Protein AF-A0A937F713-F1 (afdb_monomer_lite)

Radius of gyration: 15.19 Å; chains: 1; bounding box: 35×28×41 Å

Structure (mmCIF, N/CA/C/O backbone):
data_AF-A0A937F713-F1
#
_entry.id   AF-A0A937F713-F1
#
loop_
_atom_site.group_PDB
_atom_site.id
_atom_site.type_symbol
_atom_site.label_atom_id
_atom_site.label_alt_id
_atom_site.label_comp_id
_atom_site.label_asym_id
_atom_site.label_entity_id
_atom_site.label_seq_id
_atom_site.pdbx_PDB_ins_code
_atom_site.Cartn_x
_atom_site.Cartn_y
_atom_site.Cartn_z
_atom_site.occupancy
_atom_site.B_iso_or_equiv
_atom_site.auth_seq_id
_atom_site.auth_comp_id
_atom_site.auth_asym_id
_atom_site.auth_atom_id
_atom_site.pdbx_PDB_model_num
ATOM 1 N N . MET A 1 1 ? 19.006 11.067 -7.164 1.00 61.41 1 MET A N 1
ATOM 2 C CA . MET A 1 1 ? 18.104 9.920 -7.391 1.00 61.41 1 MET A CA 1
ATOM 3 C C . MET A 1 1 ? 18.695 9.109 -8.524 1.00 61.41 1 MET A C 1
ATOM 5 O O . MET A 1 1 ? 19.265 9.732 -9.411 1.00 61.41 1 MET A O 1
ATOM 9 N N . LYS A 1 2 ? 18.679 7.774 -8.463 1.00 68.31 2 LYS A N 1
ATOM 10 C CA . LYS A 1 2 ? 19.089 6.984 -9.629 1.00 68.31 2 LYS A CA 1
ATOM 11 C C . LYS A 1 2 ? 17.936 6.987 -10.626 1.00 68.31 2 LYS A C 1
ATOM 13 O O . LYS A 1 2 ? 16.801 6.753 -10.224 1.00 68.31 2 LYS A O 1
ATOM 18 N N . GLU A 1 3 ? 18.237 7.279 -11.881 1.00 72.31 3 GLU A N 1
ATOM 19 C CA . GLU A 1 3 ? 17.273 7.202 -12.976 1.00 72.31 3 GLU A CA 1
ATOM 20 C C . GLU A 1 3 ? 17.395 5.823 -13.624 1.00 72.31 3 GLU A C 1
ATOM 22 O O . GLU A 1 3 ? 18.508 5.331 -13.840 1.00 72.31 3 GLU A O 1
ATOM 27 N N . LEU A 1 4 ? 16.254 5.174 -13.852 1.00 84.31 4 LEU A N 1
ATOM 28 C CA . LEU A 1 4 ? 16.188 3.906 -14.571 1.00 84.31 4 LEU A CA 1
ATOM 29 C C . LEU A 1 4 ? 16.602 4.112 -16.028 1.00 84.31 4 LEU A C 1
ATOM 31 O O . LEU A 1 4 ? 16.394 5.184 -16.598 1.00 84.31 4 LEU A O 1
ATOM 35 N N . ASP A 1 5 ? 17.157 3.064 -16.638 1.00 90.50 5 ASP A N 1
ATOM 36 C CA . ASP A 1 5 ? 17.276 3.037 -18.093 1.00 90.50 5 ASP A CA 1
ATOM 37 C C . ASP A 1 5 ? 15.891 3.254 -18.706 1.00 90.50 5 ASP A C 1
ATOM 39 O O . ASP A 1 5 ? 14.912 2.653 -18.257 1.00 90.50 5 ASP A O 1
ATOM 43 N N . LYS A 1 6 ? 15.814 4.118 -19.721 1.00 90.19 6 LYS A N 1
ATOM 44 C CA . LYS A 1 6 ? 14.537 4.528 -20.301 1.00 90.19 6 LYS A CA 1
ATOM 45 C C . LYS A 1 6 ? 13.714 3.330 -20.784 1.00 90.19 6 LYS A C 1
ATOM 47 O O . LYS A 1 6 ? 12.512 3.313 -20.569 1.00 90.19 6 LYS A O 1
ATOM 52 N N . ASN A 1 7 ? 14.346 2.316 -21.377 1.00 92.62 7 ASN A N 1
ATOM 53 C CA . ASN A 1 7 ? 13.613 1.154 -21.875 1.00 92.62 7 ASN A CA 1
ATOM 54 C C . ASN A 1 7 ? 13.029 0.324 -20.727 1.00 92.62 7 ASN A C 1
ATOM 56 O O . ASN A 1 7 ? 11.929 -0.201 -20.858 1.00 92.62 7 ASN A O 1
ATOM 60 N N . ILE A 1 8 ? 13.748 0.215 -19.604 1.00 93.69 8 ILE A N 1
ATOM 61 C CA . ILE A 1 8 ? 13.243 -0.476 -18.410 1.00 93.69 8 ILE A CA 1
ATOM 62 C C . ILE A 1 8 ? 12.101 0.328 -17.794 1.00 93.69 8 ILE A C 1
ATOM 64 O O . ILE A 1 8 ? 11.073 -0.247 -17.460 1.00 93.69 8 ILE A O 1
ATOM 68 N N . HIS A 1 9 ? 12.267 1.647 -17.671 1.00 93.81 9 HIS A N 1
ATOM 69 C CA . HIS A 1 9 ? 11.223 2.529 -17.163 1.00 93.81 9 HIS A CA 1
ATOM 70 C C . HIS A 1 9 ? 9.937 2.401 -17.988 1.00 93.81 9 HIS A C 1
ATOM 72 O O . HIS A 1 9 ? 8.893 2.093 -17.427 1.00 93.81 9 HIS A O 1
ATOM 78 N N . ASP A 1 10 ? 10.026 2.575 -19.310 1.00 95.44 10 ASP A N 1
ATOM 79 C CA . ASP A 1 10 ? 8.871 2.521 -20.209 1.00 95.44 10 ASP A CA 1
ATOM 80 C C . ASP A 1 10 ? 8.181 1.143 -20.155 1.00 95.44 10 ASP A C 1
ATOM 82 O O . ASP A 1 10 ? 6.956 1.068 -20.119 1.00 95.44 10 ASP A O 1
ATOM 86 N N . HIS A 1 11 ? 8.951 0.050 -20.080 1.00 96.31 11 HIS A N 1
ATOM 87 C CA . HIS A 1 11 ? 8.398 -1.307 -19.973 1.00 96.31 11 HIS A CA 1
ATOM 88 C C . HIS A 1 11 ? 7.685 -1.557 -18.637 1.00 96.31 11 HIS A C 1
ATOM 90 O O . HIS A 1 11 ? 6.588 -2.106 -18.617 1.00 96.31 11 HIS A O 1
ATOM 96 N N . VAL A 1 12 ? 8.274 -1.116 -17.520 1.00 97.31 12 VAL A N 1
ATOM 97 C CA . VAL A 1 12 ? 7.643 -1.196 -16.191 1.00 97.31 12 VAL A CA 1
ATOM 98 C C . VAL A 1 12 ? 6.359 -0.370 -16.150 1.00 97.31 12 VAL A C 1
ATOM 100 O O . VAL A 1 12 ? 5.365 -0.838 -15.607 1.00 97.31 12 VAL A O 1
ATOM 103 N N . THR A 1 13 ? 6.353 0.824 -16.751 1.00 97.12 13 THR A N 1
ATOM 104 C CA . THR A 1 13 ? 5.151 1.663 -16.843 1.00 97.12 13 THR A CA 1
ATOM 105 C C . THR A 1 13 ? 4.028 0.955 -17.595 1.00 97.12 13 THR A C 1
ATOM 107 O O . THR A 1 13 ? 2.929 0.880 -17.059 1.00 97.12 13 THR A O 1
ATOM 110 N N . ILE A 1 14 ? 4.305 0.372 -18.767 1.00 98.19 14 ILE A N 1
ATOM 111 C CA . ILE A 1 14 ? 3.295 -0.359 -19.551 1.00 98.19 14 ILE A CA 1
ATOM 112 C C . ILE A 1 14 ? 2.707 -1.522 -18.744 1.00 98.19 14 ILE A C 1
ATOM 114 O O . ILE A 1 14 ? 1.495 -1.705 -18.720 1.00 98.19 14 ILE A O 1
ATOM 118 N N . LEU A 1 15 ? 3.546 -2.295 -18.050 1.00 98.62 15 LEU A N 1
ATOM 119 C CA . LEU A 1 15 ? 3.067 -3.407 -17.225 1.00 98.62 15 LEU A CA 1
ATOM 120 C C . LEU A 1 15 ? 2.200 -2.935 -16.051 1.00 98.62 15 LEU A C 1
ATOM 122 O O . LEU A 1 15 ? 1.223 -3.602 -15.718 1.00 98.62 15 LEU A O 1
ATOM 126 N N . CYS A 1 16 ? 2.528 -1.799 -15.431 1.00 98.38 16 CYS A N 1
ATOM 127 C CA . CYS A 1 16 ? 1.668 -1.206 -14.410 1.00 98.38 16 CYS A CA 1
ATOM 128 C C . CYS A 1 16 ? 0.334 -0.736 -14.993 1.00 98.38 16 CYS A C 1
ATOM 130 O O . CYS A 1 16 ? -0.694 -1.059 -14.418 1.00 98.38 16 CYS A O 1
ATOM 132 N N . GLU A 1 17 ? 0.333 -0.058 -16.143 1.00 98.44 17 GLU A N 1
ATOM 133 C CA . GLU A 1 17 ? -0.900 0.385 -16.813 1.00 98.44 17 GLU A CA 1
ATOM 134 C C . GLU A 1 17 ? -1.805 -0.809 -17.170 1.00 98.44 17 GLU A C 1
ATOM 136 O O . GLU A 1 17 ? -2.998 -0.789 -16.881 1.00 98.44 17 GLU A O 1
ATOM 141 N N . GLU A 1 18 ? -1.239 -1.899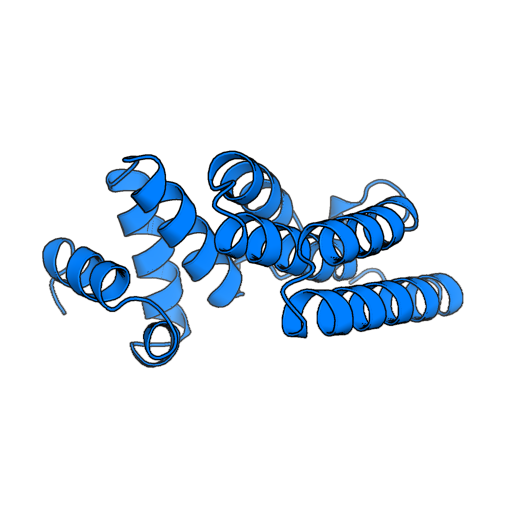 -17.702 1.00 98.69 18 GLU A N 1
ATOM 142 C CA . GLU A 1 18 ? -1.978 -3.148 -17.944 1.00 98.69 18 GLU A CA 1
ATOM 143 C C . GLU A 1 18 ? -2.528 -3.763 -16.645 1.00 98.69 18 GLU A C 1
ATOM 145 O O . GLU A 1 18 ? -3.615 -4.343 -16.635 1.00 98.69 18 GLU A O 1
ATOM 150 N N . GLY A 1 19 ? -1.772 -3.671 -15.547 1.00 98.69 19 GLY A N 1
ATOM 151 C CA . GLY A 1 19 ? -2.220 -4.116 -14.232 1.00 98.69 19 GLY A CA 1
ATOM 152 C C . GLY A 1 19 ? -3.379 -3.276 -13.694 1.00 98.69 19 GLY A C 1
ATOM 153 O O . GLY A 1 19 ? -4.355 -3.842 -13.204 1.00 98.69 19 GLY A O 1
ATOM 154 N N . ASP A 1 20 ? -3.304 -1.954 -13.849 1.00 98.50 20 ASP A N 1
ATOM 155 C CA . ASP A 1 20 ? -4.333 -1.006 -13.421 1.00 98.50 20 ASP A CA 1
ATOM 156 C C . ASP A 1 20 ? -5.641 -1.245 -14.194 1.00 98.50 20 ASP A C 1
ATOM 158 O O . ASP A 1 20 ? -6.699 -1.380 -13.581 1.00 98.50 20 ASP A O 1
ATOM 162 N N . GLU A 1 21 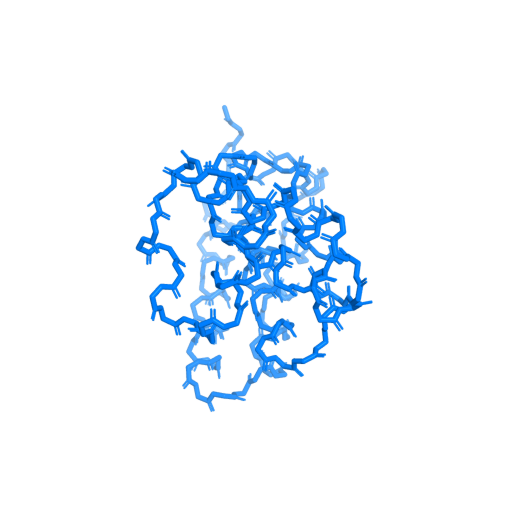? -5.573 -1.434 -15.518 1.00 98.62 21 GLU A N 1
ATOM 163 C CA . GLU A 1 21 ? -6.739 -1.778 -16.348 1.00 98.62 21 GLU A CA 1
ATOM 164 C C . GLU A 1 21 ? -7.422 -3.085 -15.906 1.00 98.62 21 GLU A C 1
ATOM 166 O O . GLU A 1 21 ? -8.649 -3.206 -15.970 1.00 98.62 21 GLU A O 1
ATOM 171 N N . LEU A 1 22 ? -6.644 -4.083 -15.468 1.00 98.69 22 LEU A N 1
ATOM 172 C CA . LEU A 1 22 ? -7.171 -5.345 -14.937 1.00 98.69 22 LEU A CA 1
ATOM 173 C C . LEU A 1 22 ? -7.792 -5.156 -13.549 1.00 98.69 22 LEU A C 1
ATOM 175 O O . LEU A 1 22 ? -8.848 -5.728 -13.273 1.00 98.69 22 LEU A O 1
ATOM 179 N N . ALA A 1 23 ? -7.177 -4.340 -12.691 1.00 97.94 23 ALA A N 1
ATOM 180 C CA . ALA A 1 23 ? -7.698 -4.026 -11.365 1.00 97.94 23 ALA A CA 1
ATOM 181 C C . ALA A 1 23 ? -9.032 -3.266 -11.443 1.00 97.94 23 ALA A C 1
ATOM 183 O O . ALA A 1 23 ? -9.968 -3.611 -10.722 1.00 97.94 23 ALA A O 1
ATOM 184 N N . GLU A 1 24 ? -9.162 -2.309 -12.368 1.00 97.12 24 GLU A N 1
ATOM 185 C CA . GLU A 1 24 ? -10.418 -1.596 -12.654 1.00 97.12 24 GLU A CA 1
ATOM 186 C C . GLU A 1 24 ? -11.549 -2.536 -13.110 1.00 97.12 24 GLU A C 1
ATOM 188 O O . GLU A 1 24 ? -12.728 -2.257 -12.893 1.00 97.12 24 GLU A O 1
ATOM 193 N N . GLN A 1 25 ? -11.200 -3.672 -13.719 1.00 97.75 25 GLN A N 1
ATOM 194 C CA . GLN A 1 25 ? -12.132 -4.730 -14.124 1.00 97.75 25 GLN A CA 1
ATOM 195 C C . GLN A 1 25 ? -12.369 -5.781 -13.025 1.00 97.75 25 GLN A C 1
ATOM 197 O O . GLN A 1 25 ? -12.978 -6.818 -13.291 1.00 97.75 25 GLN A O 1
ATOM 202 N N . GLU A 1 26 ? -11.880 -5.532 -11.806 1.00 96.62 26 GLU A N 1
ATOM 203 C CA . GLU A 1 26 ? -11.887 -6.450 -10.660 1.00 96.62 26 GLU A CA 1
ATOM 204 C C . GLU A 1 26 ? -11.099 -7.764 -10.890 1.00 96.62 26 GLU A C 1
ATOM 206 O O . GLU A 1 26 ? -11.143 -8.673 -10.055 1.00 96.62 26 GLU A O 1
ATOM 211 N N . ASP A 1 27 ? -10.305 -7.878 -11.967 1.00 98.44 27 ASP A N 1
ATOM 212 C CA . ASP A 1 27 ? -9.368 -8.993 -12.174 1.00 98.44 27 ASP A CA 1
ATOM 213 C C . ASP A 1 27 ? -8.062 -8.755 -11.407 1.00 98.44 27 ASP A C 1
ATOM 215 O O . ASP A 1 27 ? -6.975 -8.571 -11.960 1.00 98.44 27 ASP A O 1
ATOM 219 N N . LEU A 1 28 ? -8.166 -8.804 -10.080 1.00 98.06 28 LEU A N 1
ATOM 220 C CA . LEU A 1 28 ? -7.036 -8.576 -9.178 1.00 98.06 28 LEU A CA 1
ATOM 221 C C . LEU A 1 28 ? -5.925 -9.618 -9.345 1.00 98.06 28 LEU A C 1
ATOM 223 O O . LEU A 1 28 ? -4.752 -9.335 -9.102 1.00 98.06 28 LEU A O 1
ATOM 227 N N . LYS A 1 29 ? -6.268 -10.836 -9.780 1.00 98.19 29 LYS A N 1
ATOM 228 C CA . LYS A 1 29 ? -5.275 -11.882 -10.038 1.00 98.19 29 LYS A CA 1
ATOM 229 C C . LYS A 1 29 ? -4.458 -11.555 -11.287 1.00 98.19 29 LYS A C 1
ATOM 231 O O . LYS A 1 29 ? -3.240 -11.738 -11.267 1.00 98.19 29 LYS A O 1
ATOM 236 N N . GLY A 1 30 ? -5.119 -11.101 -12.351 1.00 98.56 30 GLY A N 1
ATOM 237 C CA . GLY A 1 30 ? -4.467 -10.587 -13.549 1.00 98.56 30 GLY A CA 1
ATOM 238 C C . GLY A 1 30 ? -3.591 -9.376 -13.234 1.00 98.56 30 GLY A C 1
ATOM 239 O O . GLY A 1 30 ? -2.415 -9.371 -13.598 1.00 98.56 30 GLY A O 1
ATOM 240 N N . ALA A 1 31 ? -4.125 -8.413 -12.480 1.00 98.75 31 ALA A N 1
ATOM 241 C CA . ALA A 1 31 ? -3.405 -7.211 -12.064 1.00 98.75 31 ALA A CA 1
ATOM 242 C C . ALA A 1 31 ? -2.114 -7.545 -11.301 1.00 98.75 31 ALA A C 1
ATOM 244 O O . ALA A 1 31 ? -1.022 -7.138 -11.695 1.00 98.75 31 ALA A O 1
ATOM 245 N N . LEU A 1 32 ? -2.208 -8.391 -10.266 1.00 98.75 32 LEU A N 1
ATOM 246 C CA . LEU A 1 32 ? -1.043 -8.841 -9.499 1.00 98.75 32 LEU A CA 1
ATOM 247 C C . LEU A 1 32 ? 0.004 -9.533 -10.376 1.00 98.75 32 LEU A C 1
ATOM 249 O O . LEU A 1 32 ? 1.196 -9.324 -10.164 1.00 98.75 32 LEU A O 1
ATOM 253 N N . ALA A 1 33 ? -0.411 -10.337 -11.360 1.00 98.75 33 ALA A N 1
ATOM 254 C CA . ALA A 1 33 ? 0.533 -10.972 -12.277 1.00 98.75 33 ALA A CA 1
ATOM 255 C C . ALA A 1 33 ? 1.334 -9.930 -13.076 1.00 98.75 33 ALA A C 1
ATOM 257 O O . ALA A 1 33 ? 2.548 -10.076 -13.208 1.00 98.75 33 ALA A O 1
ATOM 258 N N . LYS A 1 34 ? 0.678 -8.861 -13.544 1.00 98.81 34 LYS A N 1
ATOM 259 C CA . LYS A 1 34 ? 1.322 -7.766 -14.280 1.00 98.81 34 LYS A CA 1
ATOM 260 C C . LYS A 1 34 ? 2.250 -6.928 -13.418 1.00 98.81 34 LYS A C 1
ATOM 262 O O . LYS A 1 34 ? 3.384 -6.669 -13.816 1.00 98.81 34 LYS A O 1
ATOM 267 N N . TYR A 1 35 ? 1.833 -6.580 -12.207 1.00 98.81 35 TYR A N 1
ATOM 268 C CA . TYR A 1 35 ? 2.696 -5.819 -11.312 1.00 98.81 35 TYR A CA 1
ATOM 269 C C . TYR A 1 35 ? 3.929 -6.611 -10.862 1.00 98.81 35 TYR A C 1
ATOM 271 O O . TYR A 1 35 ? 5.015 -6.044 -10.764 1.00 98.81 35 TYR A O 1
ATOM 279 N N . TRP A 1 36 ? 3.802 -7.919 -10.615 1.00 98.69 36 TRP A N 1
ATOM 280 C CA . TRP A 1 36 ? 4.965 -8.753 -10.299 1.00 98.69 36 TRP A CA 1
ATOM 281 C C . TRP A 1 36 ? 5.905 -8.919 -11.496 1.00 98.69 36 TRP A C 1
ATOM 283 O O . TRP A 1 36 ? 7.117 -8.860 -11.311 1.00 98.69 36 TRP A O 1
ATOM 293 N N . GLU A 1 37 ? 5.376 -9.024 -12.719 1.00 98.62 37 GLU A N 1
ATOM 294 C CA . GLU A 1 37 ? 6.198 -8.963 -13.936 1.00 98.62 37 GLU A CA 1
ATOM 295 C C . GLU A 1 37 ? 6.980 -7.638 -13.994 1.00 98.62 37 GLU A C 1
ATOM 297 O O . GLU A 1 37 ? 8.191 -7.636 -14.218 1.00 98.62 37 GLU A O 1
ATOM 302 N N . ALA A 1 38 ? 6.323 -6.510 -13.699 1.00 98.44 38 ALA A N 1
ATOM 303 C CA . ALA A 1 38 ? 6.966 -5.197 -13.644 1.00 98.44 38 ALA A CA 1
ATOM 304 C C . ALA A 1 38 ? 8.076 -5.145 -12.579 1.00 98.44 38 ALA A C 1
ATOM 306 O O . ALA A 1 38 ? 9.167 -4.630 -12.828 1.00 98.44 38 ALA A O 1
ATOM 307 N N . PHE A 1 39 ? 7.819 -5.715 -11.401 1.00 98.31 39 PHE A N 1
ATOM 308 C CA . PHE A 1 39 ? 8.778 -5.791 -10.305 1.00 98.31 39 PHE A CA 1
ATOM 309 C C . PHE A 1 39 ? 10.028 -6.604 -10.680 1.00 98.31 39 PHE A C 1
ATOM 311 O O . PHE A 1 39 ? 11.151 -6.158 -10.433 1.00 98.31 39 PHE A O 1
ATOM 318 N N . ASP A 1 40 ? 9.847 -7.754 -11.332 1.00 97.88 40 ASP A N 1
ATOM 319 C CA . ASP A 1 40 ? 10.932 -8.649 -11.760 1.00 97.88 40 ASP A CA 1
ATOM 320 C C . ASP A 1 40 ? 11.833 -8.025 -12.842 1.00 97.88 40 ASP A C 1
ATOM 322 O O . ASP A 1 40 ? 12.994 -8.414 -13.001 1.00 97.88 40 ASP A O 1
ATOM 326 N N . HIS A 1 41 ? 11.335 -7.023 -13.571 1.00 96.50 41 HIS A N 1
ATOM 327 C CA . HIS A 1 41 ? 12.123 -6.251 -14.532 1.00 96.50 41 HIS A CA 1
ATOM 328 C C . HIS A 1 41 ? 13.007 -5.167 -13.891 1.00 96.50 41 HIS A C 1
ATOM 330 O O . HIS A 1 41 ? 13.901 -4.634 -14.561 1.00 96.50 41 HIS A O 1
ATOM 336 N N . LEU A 1 42 ? 12.797 -4.829 -12.615 1.00 96.56 42 LEU A N 1
ATOM 337 C CA . LEU A 1 42 ? 13.567 -3.786 -11.940 1.00 96.56 42 LEU A CA 1
ATOM 338 C C . LEU A 1 42 ? 14.987 -4.267 -11.587 1.00 96.56 42 LEU A C 1
ATOM 340 O O . LEU A 1 42 ? 15.160 -5.377 -11.086 1.00 96.56 42 LEU A O 1
ATOM 344 N N . PRO A 1 43 ? 16.033 -3.438 -11.784 1.00 95.75 43 PRO A N 1
ATOM 345 C CA . PRO A 1 43 ? 17.400 -3.849 -11.482 1.00 95.75 43 PRO A CA 1
ATOM 346 C C . PRO A 1 43 ? 17.650 -4.042 -9.982 1.00 95.75 43 PRO A C 1
ATOM 348 O O . PRO A 1 43 ? 17.162 -3.285 -9.145 1.00 95.75 43 PRO A O 1
ATOM 351 N N . GLU A 1 44 ? 18.542 -4.964 -9.636 1.00 95.31 44 GLU A N 1
ATOM 352 C CA . GLU A 1 44 ? 18.976 -5.148 -8.250 1.00 95.31 44 GLU A CA 1
ATOM 353 C C . GLU A 1 44 ? 20.020 -4.093 -7.805 1.00 95.31 44 GLU A C 1
ATOM 355 O O . GLU A 1 44 ? 20.886 -3.696 -8.596 1.00 95.31 44 GLU A O 1
ATOM 360 N N . PRO A 1 45 ? 20.019 -3.656 -6.528 1.00 95.06 45 PRO A N 1
ATOM 361 C CA . PRO A 1 45 ? 18.992 -3.924 -5.528 1.00 95.06 45 PRO A CA 1
ATOM 362 C C . PRO A 1 45 ? 17.738 -3.077 -5.773 1.00 95.06 45 PRO A C 1
ATOM 364 O O . PRO A 1 45 ? 17.832 -1.848 -5.873 1.00 95.06 45 PRO A O 1
ATOM 367 N N . GLN A 1 46 ? 16.573 -3.728 -5.827 1.00 95.62 46 GLN A N 1
ATOM 368 C CA . GLN A 1 46 ? 15.301 -3.091 -6.199 1.00 95.62 46 GLN A CA 1
ATOM 369 C C . GLN A 1 46 ? 14.954 -1.886 -5.306 1.00 95.62 46 GLN A C 1
ATOM 371 O O . GLN A 1 46 ? 14.444 -0.874 -5.783 1.00 95.62 46 GLN A O 1
ATOM 376 N N . THR A 1 47 ? 15.332 -1.914 -4.027 1.00 95.62 47 THR A N 1
ATOM 377 C CA . THR A 1 47 ? 15.077 -0.830 -3.058 1.00 95.62 47 THR A CA 1
ATOM 378 C C . THR A 1 47 ? 15.766 0.503 -3.369 1.00 95.62 47 THR A C 1
ATOM 380 O O . THR A 1 47 ? 15.549 1.483 -2.662 1.00 95.62 47 THR A O 1
ATOM 383 N N . LEU A 1 48 ? 16.605 0.585 -4.408 1.00 95.25 48 LEU A N 1
ATOM 384 C CA . LEU A 1 48 ? 17.231 1.842 -4.832 1.00 95.25 48 LEU A CA 1
ATOM 385 C C . LEU A 1 48 ? 16.419 2.631 -5.863 1.00 95.25 48 LEU A C 1
ATOM 387 O O . LEU A 1 48 ? 16.794 3.771 -6.161 1.00 95.25 48 LEU A O 1
ATOM 391 N N . TRP A 1 49 ? 15.350 2.055 -6.409 1.00 95.25 49 TRP A N 1
ATOM 392 C CA . TRP A 1 49 ? 14.591 2.649 -7.507 1.00 95.25 49 TRP A CA 1
ATOM 393 C C . TRP A 1 49 ? 13.231 3.138 -7.036 1.00 95.25 49 TRP A C 1
ATOM 395 O O . TRP A 1 49 ? 12.514 2.437 -6.330 1.00 95.25 49 TRP A O 1
ATOM 405 N N . GLU A 1 50 ? 12.861 4.348 -7.452 1.00 95.06 50 GLU A N 1
ATOM 406 C CA . GLU A 1 50 ? 11.539 4.901 -7.145 1.00 95.06 50 GLU A CA 1
ATOM 407 C C . GLU A 1 50 ? 10.413 4.088 -7.797 1.00 95.06 50 GLU A C 1
ATOM 409 O O . GLU A 1 50 ? 9.356 3.938 -7.196 1.00 95.06 50 GLU A O 1
ATOM 414 N N . ALA A 1 51 ? 10.661 3.483 -8.964 1.00 96.12 51 ALA A N 1
ATOM 415 C CA . ALA A 1 51 ? 9.687 2.609 -9.612 1.00 96.12 51 ALA A CA 1
ATOM 416 C C . ALA A 1 51 ? 9.273 1.421 -8.739 1.00 96.12 51 ALA A C 1
ATOM 418 O O . ALA A 1 51 ? 8.106 1.044 -8.738 1.00 96.12 51 ALA A O 1
ATOM 419 N N . THR A 1 52 ? 10.183 0.900 -7.914 1.00 97.50 52 THR A N 1
ATOM 420 C CA . THR A 1 52 ? 9.870 -0.145 -6.934 1.00 97.50 52 THR A CA 1
ATOM 421 C C . THR A 1 52 ? 8.808 0.317 -5.940 1.00 97.50 52 THR A C 1
ATOM 423 O O . THR A 1 52 ? 7.928 -0.460 -5.583 1.00 97.50 52 THR A O 1
ATOM 426 N N . THR A 1 53 ? 8.841 1.591 -5.531 1.00 97.81 53 THR A N 1
ATOM 427 C CA . THR A 1 53 ? 7.806 2.180 -4.674 1.00 97.81 53 THR A CA 1
ATOM 428 C C . THR A 1 53 ? 6.448 2.133 -5.364 1.00 97.81 53 THR A C 1
ATOM 430 O O . THR A 1 53 ? 5.485 1.686 -4.748 1.00 97.81 53 THR A O 1
ATOM 433 N N . TRP A 1 54 ? 6.355 2.568 -6.624 1.00 96.38 54 TRP A N 1
ATOM 434 C CA . TRP A 1 54 ? 5.089 2.587 -7.367 1.00 96.38 54 TRP A CA 1
ATOM 435 C C . TRP A 1 54 ? 4.534 1.173 -7.558 1.00 96.38 54 TRP A C 1
ATOM 437 O O . TRP A 1 54 ? 3.390 0.915 -7.197 1.00 96.38 54 TRP A O 1
ATOM 447 N N . VAL A 1 55 ? 5.375 0.242 -8.022 1.00 98.62 55 VAL A N 1
ATOM 448 C CA . VAL A 1 55 ? 4.984 -1.149 -8.289 1.00 98.62 55 VAL A CA 1
ATOM 449 C C . VAL A 1 55 ? 4.509 -1.848 -7.014 1.00 98.62 55 VAL A C 1
ATOM 451 O O . VAL A 1 55 ? 3.430 -2.432 -6.994 1.00 98.62 55 VAL A O 1
ATOM 454 N N . LEU A 1 56 ? 5.259 -1.748 -5.910 1.00 98.81 56 LEU A N 1
ATOM 455 C CA . LEU A 1 56 ? 4.846 -2.357 -4.640 1.00 98.81 56 LEU A CA 1
ATOM 456 C C . LEU A 1 56 ? 3.611 -1.687 -4.029 1.00 98.81 56 LEU A C 1
ATOM 458 O O . LEU A 1 56 ? 2.868 -2.344 -3.303 1.00 98.81 56 LEU A O 1
ATOM 462 N N . THR A 1 57 ? 3.381 -0.402 -4.315 1.00 98.75 57 THR A N 1
ATOM 463 C CA . THR A 1 57 ? 2.150 0.287 -3.908 1.00 98.75 57 THR A CA 1
ATOM 464 C C . THR A 1 57 ? 0.945 -0.297 -4.641 1.00 98.75 57 THR A C 1
ATOM 466 O O . THR A 1 57 ? -0.022 -0.657 -3.978 1.00 98.75 57 THR A O 1
ATOM 469 N N . ALA A 1 58 ? 1.034 -0.478 -5.963 1.00 98.75 58 ALA A N 1
ATOM 470 C CA . ALA A 1 58 ? -0.009 -1.118 -6.772 1.00 98.75 58 ALA A CA 1
ATOM 471 C C . ALA A 1 58 ? -0.262 -2.574 -6.335 1.00 98.75 58 ALA A C 1
ATOM 473 O O . ALA A 1 58 ? -1.401 -2.980 -6.117 1.00 98.75 58 ALA A O 1
ATOM 474 N N . ILE A 1 59 ? 0.803 -3.348 -6.090 1.00 98.88 59 ILE A N 1
ATOM 475 C CA . ILE A 1 59 ? 0.696 -4.708 -5.535 1.00 98.88 59 ILE A CA 1
ATOM 476 C C . ILE A 1 59 ? -0.010 -4.686 -4.177 1.00 98.88 59 ILE A C 1
ATOM 478 O O . ILE A 1 59 ? -0.885 -5.508 -3.911 1.00 98.88 59 ILE A O 1
ATOM 482 N N . GLY A 1 60 ? 0.385 -3.780 -3.283 1.00 98.81 60 GLY A N 1
ATOM 483 C CA . GLY A 1 60 ? -0.210 -3.643 -1.958 1.00 98.81 60 GLY A CA 1
ATOM 484 C C . GLY A 1 60 ? -1.693 -3.281 -2.002 1.00 98.81 60 GLY A C 1
ATOM 485 O O . GLY A 1 60 ? -2.480 -3.871 -1.265 1.00 98.81 60 GLY A O 1
ATOM 486 N N . ASP A 1 61 ? -2.066 -2.364 -2.891 1.00 98.75 61 ASP A N 1
ATOM 487 C CA . ASP A 1 61 ? -3.447 -1.952 -3.137 1.00 98.75 61 ASP A CA 1
ATOM 488 C C . ASP A 1 61 ? -4.297 -3.105 -3.692 1.00 98.75 61 ASP A C 1
ATOM 490 O O . ASP A 1 61 ? -5.333 -3.443 -3.124 1.00 98.75 61 ASP A O 1
ATOM 494 N N . ALA A 1 62 ? -3.805 -3.818 -4.709 1.00 98.75 62 ALA A N 1
ATOM 495 C CA . ALA A 1 62 ? -4.494 -4.986 -5.256 1.00 98.75 62 ALA A CA 1
ATOM 496 C C . ALA A 1 62 ? -4.661 -6.113 -4.220 1.00 98.75 62 ALA A C 1
ATOM 498 O O . ALA A 1 62 ? -5.710 -6.758 -4.163 1.00 98.75 62 ALA A O 1
ATOM 499 N N . ASN A 1 63 ? -3.660 -6.337 -3.358 1.00 98.81 63 ASN A N 1
ATOM 500 C CA . ASN A 1 63 ? -3.775 -7.286 -2.246 1.00 98.81 63 ASN A CA 1
ATOM 501 C C . ASN A 1 63 ? -4.847 -6.857 -1.235 1.00 98.81 63 ASN A C 1
ATOM 503 O O . ASN A 1 63 ? -5.621 -7.700 -0.782 1.00 98.81 63 ASN A O 1
ATOM 507 N N . PHE A 1 64 ? -4.911 -5.566 -0.894 1.00 98.75 64 PHE A N 1
ATOM 508 C CA . PHE A 1 64 ? -5.945 -5.021 -0.016 1.00 98.75 64 PHE A CA 1
ATOM 509 C C . PHE A 1 64 ? -7.344 -5.227 -0.609 1.00 98.75 64 PHE A C 1
ATOM 511 O O . PHE A 1 64 ? -8.196 -5.832 0.042 1.00 98.75 64 PHE A O 1
ATOM 518 N N . SER A 1 65 ? -7.548 -4.823 -1.864 1.00 98.06 65 SER A N 1
ATOM 519 C CA . SER A 1 65 ? -8.807 -5.000 -2.598 1.00 98.06 65 SER A CA 1
ATOM 520 C C . SER A 1 65 ? -9.210 -6.475 -2.726 1.00 98.06 65 SER A C 1
ATOM 522 O O . SER A 1 65 ? -10.392 -6.809 -2.692 1.00 98.06 65 SER A O 1
ATOM 524 N N . GLY A 1 66 ? -8.229 -7.380 -2.810 1.00 97.69 66 GLY A N 1
ATOM 525 C CA . GLY A 1 66 ? -8.440 -8.829 -2.876 1.00 97.69 66 GLY A CA 1
ATOM 526 C C . GLY A 1 66 ? -8.655 -9.505 -1.521 1.00 97.69 66 GLY A C 1
ATOM 527 O O . GLY A 1 66 ? -8.894 -10.712 -1.473 1.00 97.69 66 GLY A O 1
ATOM 528 N N . GLY A 1 67 ? -8.552 -8.760 -0.418 1.00 98.19 67 GLY A N 1
ATOM 529 C CA . GLY A 1 67 ? -8.666 -9.281 0.943 1.00 98.19 67 GLY A CA 1
ATOM 530 C C . GLY A 1 67 ? -7.436 -10.048 1.446 1.00 98.19 67 GLY A C 1
ATOM 531 O O . GLY A 1 67 ? -7.475 -10.597 2.549 1.00 98.19 67 GLY A O 1
ATOM 532 N N . ASP A 1 68 ? -6.330 -10.082 0.693 1.00 98.62 68 ASP A N 1
ATOM 533 C CA . ASP A 1 68 ? -5.051 -10.631 1.163 1.00 98.62 68 ASP A CA 1
ATOM 534 C C . ASP A 1 68 ? -4.259 -9.561 1.923 1.00 98.62 68 ASP A C 1
ATOM 536 O O . ASP A 1 68 ? -3.191 -9.085 1.531 1.00 98.62 68 ASP A O 1
ATOM 540 N N . TYR A 1 69 ? -4.801 -9.172 3.073 1.00 98.75 69 TYR A N 1
ATOM 541 C CA . TYR A 1 69 ? -4.219 -8.128 3.913 1.00 98.75 69 TYR A CA 1
ATOM 542 C C . TYR A 1 69 ? -2.821 -8.482 4.425 1.00 98.75 69 TYR A C 1
ATOM 544 O O . TYR A 1 69 ? -2.036 -7.588 4.745 1.00 98.75 69 TYR A O 1
ATOM 552 N N . LYS A 1 70 ? -2.494 -9.778 4.509 1.00 98.81 70 LYS A N 1
ATOM 553 C CA . LYS A 1 70 ? -1.162 -10.235 4.900 1.00 98.81 70 LYS A CA 1
ATOM 554 C C . LYS A 1 70 ? -0.140 -9.890 3.824 1.00 98.81 70 LYS A C 1
ATOM 556 O O . LYS A 1 70 ? 0.842 -9.220 4.141 1.00 98.81 70 LYS A O 1
ATOM 561 N N . ALA A 1 71 ? -0.401 -10.274 2.575 1.00 98.75 71 ALA A N 1
ATOM 562 C CA . ALA A 1 71 ? 0.445 -9.886 1.452 1.00 98.75 71 ALA A CA 1
ATOM 563 C C . ALA A 1 71 ? 0.496 -8.357 1.287 1.00 98.75 71 ALA A C 1
ATOM 565 O O . ALA A 1 71 ? 1.564 -7.802 1.025 1.00 98.75 71 ALA A O 1
ATOM 566 N N . GLY A 1 72 ? -0.624 -7.664 1.522 1.00 98.81 72 GLY A N 1
ATOM 567 C CA . GLY A 1 72 ? -0.680 -6.201 1.553 1.00 98.81 72 GLY A CA 1
ATOM 568 C C . GLY A 1 72 ? 0.316 -5.594 2.548 1.00 98.81 72 GLY A C 1
ATOM 569 O O . GLY A 1 72 ? 1.126 -4.748 2.171 1.00 98.81 72 GLY A O 1
ATOM 570 N N . VAL A 1 73 ? 0.332 -6.071 3.801 1.00 98.88 73 VAL A N 1
ATOM 571 C CA . VAL A 1 73 ? 1.306 -5.619 4.811 1.00 98.88 73 VAL A CA 1
ATOM 572 C C . VAL A 1 73 ? 2.741 -5.894 4.381 1.00 98.88 73 VAL A C 1
ATOM 574 O O . VAL A 1 73 ? 3.574 -4.995 4.503 1.00 98.88 73 VAL A O 1
ATOM 577 N N . ASP A 1 74 ? 3.038 -7.096 3.891 1.00 98.75 74 ASP A N 1
ATOM 578 C CA . ASP A 1 74 ? 4.403 -7.485 3.526 1.00 98.75 74 ASP A CA 1
ATOM 579 C C . ASP A 1 74 ? 4.947 -6.598 2.389 1.00 98.75 74 ASP A C 1
ATOM 581 O O . ASP A 1 74 ? 6.026 -6.011 2.517 1.00 98.75 74 ASP A O 1
ATOM 585 N N . ASN A 1 75 ? 4.165 -6.408 1.323 1.00 98.81 75 ASN A N 1
ATOM 586 C CA . ASN A 1 75 ? 4.571 -5.626 0.152 1.00 98.81 75 ASN A CA 1
ATOM 587 C C . ASN A 1 75 ? 4.665 -4.123 0.446 1.00 98.81 75 ASN A C 1
ATOM 589 O O . ASN A 1 75 ? 5.651 -3.482 0.077 1.00 98.81 75 ASN A O 1
ATOM 593 N N . LEU A 1 76 ? 3.694 -3.553 1.168 1.00 98.81 76 LEU A N 1
ATOM 594 C CA . LEU A 1 76 ? 3.705 -2.126 1.516 1.00 98.81 76 LEU A CA 1
ATOM 595 C C . LEU A 1 76 ? 4.803 -1.804 2.538 1.00 98.81 76 LEU A C 1
ATOM 597 O O . LEU A 1 76 ? 5.439 -0.755 2.453 1.00 98.81 76 LEU A O 1
ATOM 601 N N . SER A 1 77 ? 5.090 -2.719 3.470 1.00 98.62 77 SER A N 1
ATOM 602 C CA . SER A 1 77 ? 6.236 -2.575 4.379 1.00 98.62 77 SER A CA 1
ATOM 603 C C . SER A 1 77 ? 7.555 -2.622 3.614 1.00 98.62 77 SER A C 1
ATOM 605 O O . SER A 1 77 ? 8.469 -1.857 3.921 1.00 98.62 77 SER A O 1
ATOM 607 N N . TYR A 1 78 ? 7.655 -3.472 2.588 1.00 98.44 78 TYR A N 1
ATOM 608 C CA . TYR A 1 78 ? 8.830 -3.506 1.726 1.00 98.44 78 TYR A CA 1
ATOM 609 C C . TYR A 1 78 ? 8.987 -2.211 0.911 1.00 98.44 78 TYR A C 1
ATOM 611 O O . TYR A 1 78 ? 10.090 -1.661 0.831 1.00 98.44 78 TYR A O 1
ATOM 619 N N . ALA A 1 79 ? 7.878 -1.646 0.418 1.00 98.38 79 ALA A N 1
ATOM 620 C CA . ALA A 1 79 ? 7.866 -0.352 -0.262 1.00 98.38 79 ALA A CA 1
ATOM 621 C C . ALA A 1 79 ? 8.449 0.769 0.613 1.00 98.38 79 ALA A C 1
ATOM 623 O O . ALA A 1 79 ? 9.174 1.613 0.097 1.00 98.38 79 ALA A O 1
ATOM 624 N N . MET A 1 80 ? 8.240 0.748 1.937 1.00 98.25 80 MET A N 1
ATOM 625 C CA . MET A 1 80 ? 8.785 1.760 2.864 1.00 98.25 80 MET A CA 1
ATOM 626 C C . MET A 1 80 ? 10.321 1.833 2.898 1.00 98.25 80 MET A C 1
ATOM 628 O O . MET A 1 80 ? 10.876 2.822 3.380 1.00 98.25 80 MET A O 1
ATOM 632 N N . HIS A 1 81 ? 11.024 0.824 2.375 1.00 97.62 81 HIS A N 1
ATOM 633 C CA . HIS A 1 81 ? 12.479 0.851 2.202 1.00 97.62 81 HIS A CA 1
ATOM 634 C C . HIS A 1 81 ? 12.934 1.516 0.893 1.00 97.62 81 HIS A C 1
ATOM 636 O O . HIS A 1 81 ? 14.136 1.697 0.692 1.00 97.62 81 HIS A O 1
ATOM 642 N N . CYS A 1 82 ? 11.997 1.873 0.015 1.00 97.06 82 CYS A N 1
ATOM 643 C CA . CYS A 1 82 ? 12.254 2.425 -1.308 1.00 97.06 82 CYS A CA 1
ATOM 644 C C . CYS A 1 82 ? 12.173 3.969 -1.310 1.00 97.06 82 CYS A C 1
ATOM 646 O O . CYS A 1 82 ? 11.604 4.586 -0.399 1.00 97.06 82 CYS A O 1
ATOM 648 N N . PRO A 1 83 ? 12.751 4.647 -2.320 1.00 96.62 83 PRO A N 1
ATOM 649 C CA . PRO A 1 83 ? 12.742 6.102 -2.403 1.00 96.62 83 PRO A CA 1
ATOM 650 C C . PRO A 1 83 ? 11.322 6.680 -2.388 1.00 96.62 83 PRO A C 1
ATOM 652 O O . PRO A 1 83 ? 10.415 6.155 -3.026 1.00 96.62 83 PRO A O 1
ATOM 655 N N . LYS A 1 84 ? 11.151 7.804 -1.681 1.00 95.88 84 LYS A N 1
ATOM 656 C CA . LYS A 1 84 ? 9.892 8.564 -1.531 1.00 95.88 84 LYS A CA 1
ATOM 657 C C . LYS A 1 84 ? 8.721 7.844 -0.844 1.00 95.88 84 LYS A C 1
ATOM 659 O O . LYS A 1 84 ? 7.729 8.510 -0.566 1.00 95.88 84 LYS A O 1
ATOM 664 N N . ALA A 1 85 ? 8.835 6.565 -0.485 1.00 97.44 85 ALA A N 1
ATOM 665 C CA . ALA A 1 85 ? 7.729 5.814 0.110 1.00 97.44 85 ALA A CA 1
ATOM 666 C C . ALA A 1 85 ? 7.226 6.400 1.443 1.00 97.44 85 ALA A C 1
ATOM 668 O O . ALA A 1 85 ? 6.029 6.585 1.614 1.00 97.44 85 ALA A O 1
ATOM 669 N N . ILE A 1 86 ? 8.138 6.799 2.340 1.00 97.06 86 ILE A N 1
ATOM 670 C CA . ILE A 1 86 ? 7.806 7.395 3.654 1.00 97.06 86 ILE A CA 1
ATOM 671 C C . ILE A 1 86 ? 6.970 8.684 3.524 1.00 97.06 86 ILE A C 1
ATOM 673 O O . ILE A 1 86 ? 6.232 9.049 4.430 1.00 97.06 86 ILE A O 1
ATOM 677 N N . GLY A 1 87 ? 7.115 9.416 2.416 1.00 96.44 87 GLY A N 1
ATOM 678 C CA . GLY A 1 87 ? 6.351 10.641 2.171 1.00 96.44 87 GLY A CA 1
ATOM 679 C C . GLY A 1 87 ? 5.012 10.402 1.475 1.00 96.44 87 GLY A C 1
ATOM 680 O O . GLY A 1 87 ? 4.298 11.370 1.230 1.00 96.44 87 GLY A O 1
ATOM 681 N N . ASN A 1 88 ? 4.690 9.158 1.110 1.00 98.38 88 ASN A N 1
ATOM 682 C CA . ASN A 1 88 ? 3.486 8.835 0.361 1.00 98.38 88 ASN A CA 1
ATOM 683 C C . ASN A 1 88 ? 2.327 8.506 1.328 1.00 98.38 88 ASN A C 1
ATOM 685 O O . ASN A 1 88 ? 2.345 7.447 1.963 1.00 98.38 88 ASN A O 1
ATOM 689 N N . PRO A 1 89 ? 1.299 9.373 1.434 1.00 98.50 89 PRO A N 1
ATOM 690 C CA . PRO A 1 89 ? 0.172 9.148 2.337 1.00 98.50 89 PRO A CA 1
ATOM 691 C C . PRO A 1 89 ? -0.643 7.905 1.971 1.00 98.50 89 PRO A C 1
ATOM 693 O O . PRO A 1 89 ? -1.182 7.255 2.862 1.00 98.50 89 PRO A O 1
ATOM 696 N N . PHE A 1 90 ? -0.703 7.541 0.689 1.00 98.69 90 PHE A N 1
ATOM 697 C CA . PHE A 1 90 ? -1.488 6.403 0.220 1.00 98.69 90 PHE A CA 1
ATOM 698 C C . PHE A 1 90 ? -0.897 5.061 0.677 1.00 98.69 90 PHE A C 1
ATOM 700 O O . PHE A 1 90 ? -1.632 4.174 1.104 1.00 98.69 90 PHE A O 1
ATOM 707 N N . ILE A 1 91 ? 0.436 4.926 0.699 1.00 98.81 91 ILE A N 1
ATOM 708 C CA . ILE A 1 91 ? 1.087 3.714 1.234 1.00 98.81 91 ILE A CA 1
ATOM 709 C C . ILE A 1 91 ? 0.775 3.578 2.728 1.00 98.81 91 ILE A C 1
ATOM 711 O O . ILE A 1 91 ? 0.445 2.490 3.198 1.00 98.81 91 ILE A O 1
ATOM 715 N N . HIS A 1 92 ? 0.834 4.685 3.476 1.00 98.88 92 HIS A N 1
ATOM 716 C CA . HIS A 1 92 ? 0.457 4.707 4.889 1.00 98.88 92 HIS A CA 1
ATOM 717 C C . HIS A 1 92 ? -1.020 4.351 5.106 1.00 98.88 92 HIS A C 1
ATOM 719 O O . HIS A 1 92 ? -1.328 3.573 6.010 1.00 98.88 92 HIS A O 1
ATOM 725 N N . LEU A 1 93 ? -1.924 4.861 4.264 1.00 98.88 93 LEU A N 1
ATOM 726 C CA . LEU A 1 93 ? -3.344 4.515 4.295 1.00 98.88 93 LEU A CA 1
ATOM 727 C C . LEU A 1 93 ? -3.527 3.002 4.122 1.00 98.88 93 LEU A 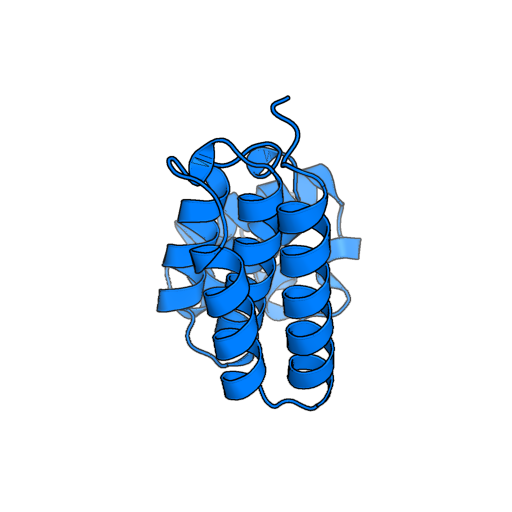C 1
ATOM 729 O O . LEU A 1 93 ? -4.001 2.336 5.043 1.00 98.88 93 LEU A O 1
ATOM 733 N N . ARG A 1 94 ? -3.079 2.442 2.991 1.00 98.88 94 ARG A 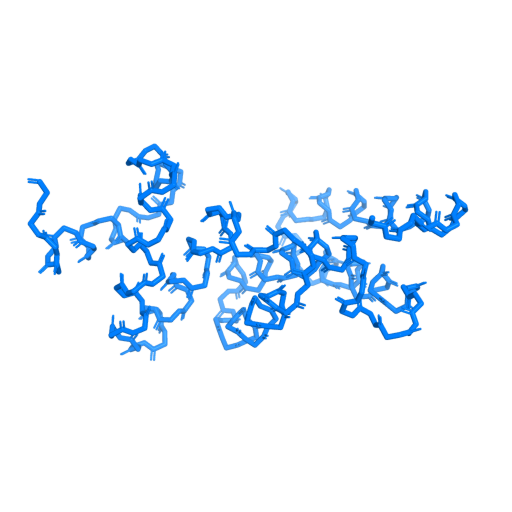N 1
ATOM 734 C CA . ARG A 1 94 ? -3.259 1.018 2.667 1.00 98.88 94 ARG A CA 1
ATOM 735 C C . ARG A 1 94 ? -2.583 0.096 3.672 1.00 98.88 94 ARG A C 1
ATOM 737 O O . ARG A 1 94 ? -3.162 -0.918 4.066 1.00 98.88 94 ARG A O 1
ATOM 744 N N . LEU A 1 95 ? -1.394 0.459 4.157 1.00 98.88 95 LEU A N 1
ATOM 745 C CA . LEU A 1 95 ? -0.699 -0.321 5.179 1.00 98.88 95 LEU A CA 1
ATOM 746 C C . LEU A 1 95 ? -1.480 -0.304 6.496 1.00 98.88 95 LEU A C 1
ATOM 748 O O . LEU A 1 95 ? -1.650 -1.349 7.122 1.00 98.88 95 LEU A O 1
ATOM 752 N N . GLY A 1 96 ? -1.996 0.856 6.907 1.00 98.88 96 GLY A N 1
ATOM 753 C CA . GLY A 1 96 ? -2.817 0.982 8.106 1.00 98.88 96 GLY A CA 1
ATOM 754 C C . GLY A 1 96 ? -4.128 0.200 8.022 1.00 98.88 96 GLY A C 1
ATOM 755 O O . GLY A 1 96 ? -4.497 -0.474 8.984 1.00 98.88 96 GLY A O 1
ATOM 756 N N . GLN A 1 97 ? -4.783 0.214 6.862 1.00 98.94 97 GLN A N 1
ATOM 757 C CA . GLN A 1 97 ? -5.990 -0.570 6.600 1.00 98.94 97 GLN A CA 1
ATOM 758 C C . GLN A 1 97 ? -5.707 -2.071 6.666 1.00 98.94 97 GLN A C 1
ATOM 760 O O . GLN A 1 97 ? -6.352 -2.775 7.440 1.00 98.94 97 GLN A O 1
ATOM 765 N N . CYS A 1 98 ? -4.679 -2.558 5.962 1.00 98.94 98 CYS A N 1
ATOM 766 C CA . CYS A 1 98 ? -4.292 -3.970 6.013 1.00 98.94 98 CYS A CA 1
ATOM 767 C C . CYS A 1 98 ? -3.921 -4.423 7.437 1.00 98.94 98 CYS A C 1
ATOM 769 O O . CYS A 1 98 ? -4.232 -5.544 7.839 1.00 98.94 98 CYS A O 1
ATOM 771 N N . GLN A 1 99 ? -3.265 -3.563 8.225 1.00 98.88 99 GLN A N 1
ATOM 772 C CA . GLN A 1 99 ? -2.972 -3.852 9.631 1.00 98.88 99 GLN A CA 1
ATOM 773 C C . GLN A 1 99 ? -4.249 -3.945 10.470 1.00 98.88 99 GLN A C 1
ATOM 775 O O . GLN A 1 99 ? -4.341 -4.825 11.327 1.00 98.88 99 GLN A O 1
ATOM 780 N N . LEU A 1 100 ? -5.232 -3.070 10.234 1.00 98.81 100 LEU A N 1
ATOM 781 C CA . LEU A 1 100 ? -6.500 -3.099 10.961 1.00 98.81 100 LEU A CA 1
ATOM 782 C C . LEU A 1 100 ? -7.275 -4.386 10.674 1.00 98.81 100 LEU A C 1
ATOM 784 O O . LEU A 1 100 ? -7.742 -5.029 11.609 1.00 98.81 100 LEU A O 1
ATOM 788 N N . GLU A 1 101 ? -7.345 -4.796 9.408 1.00 98.81 101 GLU A N 1
ATOM 789 C CA . GLU A 1 101 ? -8.013 -6.038 8.998 1.00 98.81 101 GLU A CA 1
ATOM 790 C C . GLU A 1 101 ? -7.353 -7.292 9.586 1.00 98.81 101 GLU A C 1
ATOM 792 O O . GLU A 1 101 ? -8.018 -8.284 9.876 1.00 98.81 101 GLU A O 1
ATOM 797 N N . GLN A 1 102 ? -6.043 -7.240 9.840 1.00 98.50 102 GLN A N 1
ATOM 798 C CA . GLN A 1 102 ? -5.320 -8.291 10.561 1.00 98.50 102 GLN A CA 1
ATOM 799 C C . GLN A 1 102 ? -5.442 -8.193 12.094 1.00 98.50 102 GLN A C 1
ATOM 801 O O . GLN A 1 102 ? -4.844 -8.995 12.811 1.00 98.50 102 GLN A O 1
ATOM 806 N N . GLY A 1 103 ? -6.196 -7.223 12.621 1.00 98.44 103 GLY A N 1
ATOM 807 C CA . GLY A 1 103 ? -6.381 -7.001 14.058 1.00 98.44 103 GLY A CA 1
ATOM 808 C C . GLY A 1 103 ? -5.202 -6.310 14.753 1.00 98.44 103 GLY A C 1
ATOM 809 O O . GLY A 1 103 ? -5.177 -6.197 15.980 1.00 98.44 103 GLY A O 1
ATOM 810 N N . ASN A 1 104 ? -4.222 -5.809 14.000 1.00 98.56 104 ASN A N 1
ATOM 811 C CA . ASN A 1 104 ? -3.035 -5.141 14.530 1.00 98.56 104 ASN A CA 1
ATOM 812 C C . ASN A 1 104 ? -3.306 -3.652 14.793 1.00 98.56 104 ASN A C 1
ATOM 814 O O . ASN A 1 104 ? -2.644 -2.771 14.239 1.00 98.56 104 ASN A O 1
ATOM 818 N N . GLU A 1 105 ? -4.258 -3.354 15.681 1.00 98.50 105 GLU A N 1
ATOM 819 C CA . GLU A 1 105 ? -4.770 -1.993 15.904 1.00 98.50 105 GLU A CA 1
ATOM 820 C C . GLU A 1 105 ? -3.680 -0.952 16.195 1.00 98.50 105 GLU A C 1
ATOM 822 O O . GLU A 1 105 ? -3.740 0.169 15.698 1.00 98.50 105 GLU A O 1
ATOM 827 N N . LYS A 1 106 ? -2.654 -1.301 16.982 1.00 98.25 106 LYS A N 1
ATOM 828 C CA . LYS A 1 106 ? -1.562 -0.362 17.285 1.00 98.25 106 LYS A CA 1
ATOM 829 C C . LYS A 1 106 ? -0.835 0.080 16.012 1.00 98.25 106 LYS A C 1
ATOM 831 O O . LYS A 1 106 ? -0.548 1.260 15.848 1.00 98.25 106 LYS A O 1
ATOM 836 N N . ARG A 1 107 ? -0.513 -0.870 15.131 1.00 98.50 107 ARG A N 1
ATOM 837 C CA . ARG A 1 107 ? 0.166 -0.589 13.859 1.00 98.50 107 ARG A CA 1
ATOM 838 C C . ARG A 1 107 ? -0.757 0.177 12.921 1.00 98.50 107 ARG A C 1
ATOM 840 O O . ARG A 1 107 ? -0.318 1.166 12.350 1.00 98.50 107 ARG A O 1
ATOM 847 N N . ALA A 1 108 ? -2.025 -0.222 12.847 1.00 98.81 108 ALA A N 1
ATOM 848 C CA . ALA A 1 108 ? -3.034 0.489 12.075 1.00 98.81 108 ALA A CA 1
ATOM 849 C C . ALA A 1 108 ? -3.114 1.969 12.472 1.00 98.81 108 ALA A C 1
ATOM 851 O O . ALA A 1 108 ? -2.991 2.842 11.621 1.00 98.81 108 ALA A O 1
ATOM 852 N N . ALA A 1 109 ? -3.232 2.260 13.771 1.00 98.62 109 ALA A N 1
ATOM 853 C CA . ALA A 1 109 ? -3.338 3.628 14.267 1.00 98.62 109 ALA A CA 1
ATOM 854 C C . ALA A 1 109 ? -2.117 4.477 13.886 1.00 98.62 109 ALA A C 1
ATOM 856 O O . ALA A 1 109 ? -2.273 5.620 13.465 1.00 98.62 109 ALA A O 1
ATOM 857 N N . GLU A 1 110 ? -0.907 3.925 13.993 1.00 98.38 110 GLU A N 1
ATOM 858 C CA . GLU A 1 110 ? 0.315 4.645 13.631 1.00 98.38 110 GLU A CA 1
ATOM 859 C C . GLU A 1 110 ? 0.380 4.998 12.140 1.00 98.38 110 GLU A C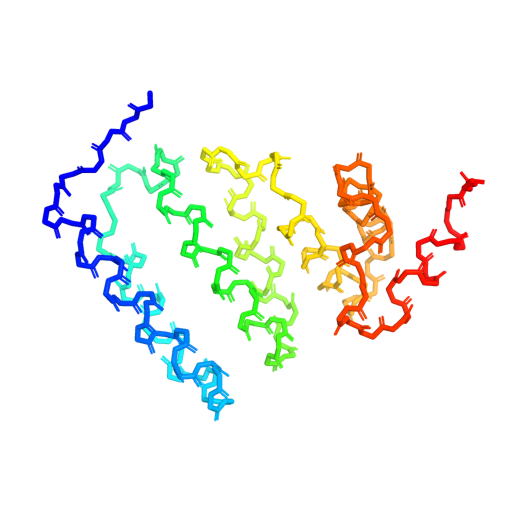 1
ATOM 861 O O . GLU A 1 110 ? 0.706 6.135 11.805 1.00 98.38 110 GLU A O 1
ATOM 866 N N . GLU A 1 111 ? 0.068 4.053 11.251 1.00 98.81 111 GLU A N 1
ATOM 867 C CA . GLU A 1 111 ? 0.118 4.299 9.806 1.00 98.81 111 GLU A CA 1
ATOM 868 C C . GLU A 1 111 ? -1.011 5.227 9.348 1.00 98.81 111 GLU A C 1
ATOM 870 O O . GLU A 1 111 ? -0.751 6.213 8.660 1.00 98.81 111 GLU A O 1
ATOM 875 N N . LEU A 1 112 ? -2.243 5.007 9.815 1.00 98.75 112 LEU A N 1
ATOM 876 C CA . LEU A 1 112 ? -3.374 5.878 9.481 1.00 98.75 112 LEU A CA 1
ATOM 877 C C . LEU A 1 112 ? -3.179 7.306 10.015 1.00 98.75 112 LEU A C 1
ATOM 879 O O . LEU A 1 112 ? -3.566 8.266 9.352 1.00 98.75 112 LEU A O 1
ATOM 883 N N . THR A 1 113 ? -2.505 7.473 11.160 1.00 98.62 113 THR A N 1
ATOM 884 C CA . THR A 1 113 ? -2.109 8.804 11.652 1.00 98.62 113 THR A CA 1
ATOM 885 C C . THR A 1 113 ? -1.131 9.484 10.694 1.00 98.62 113 THR A C 1
ATOM 887 O O . THR A 1 113 ? -1.257 10.682 10.457 1.00 98.62 113 THR A O 1
ATOM 890 N N . ARG A 1 114 ? -0.162 8.755 10.119 1.00 98.38 114 ARG A N 1
ATOM 891 C CA . ARG A 1 114 ? 0.777 9.324 9.133 1.00 98.38 114 ARG A CA 1
ATOM 892 C C . ARG A 1 114 ? 0.069 9.703 7.837 1.00 98.38 114 ARG A C 1
ATOM 894 O O . ARG A 1 114 ? 0.320 10.794 7.334 1.00 98.38 114 ARG A O 1
ATOM 901 N N . ALA A 1 115 ? -0.837 8.857 7.346 1.00 98.62 115 ALA A N 1
ATOM 902 C CA . ALA A 1 115 ? -1.666 9.172 6.182 1.00 98.62 115 ALA A CA 1
ATOM 903 C C . ALA A 1 115 ? -2.452 10.476 6.405 1.00 98.62 115 ALA A C 1
ATOM 905 O O . ALA A 1 115 ? -2.332 11.411 5.613 1.00 98.62 115 ALA A O 1
ATOM 906 N N . TYR A 1 116 ? -3.148 10.578 7.543 1.00 98.38 116 TYR A N 1
ATOM 907 C CA . TYR A 1 116 ? -3.896 11.774 7.934 1.00 98.38 116 TYR A CA 1
ATOM 908 C C . TYR A 1 116 ? -3.005 13.012 8.099 1.00 98.38 116 TYR A C 1
ATOM 910 O O . TYR A 1 116 ? -3.345 14.090 7.625 1.00 98.38 116 TYR A O 1
ATOM 918 N N . ALA A 1 117 ? -1.841 12.882 8.737 1.00 97.62 117 ALA A N 1
ATOM 919 C CA . ALA A 1 117 ? -0.937 14.011 8.955 1.00 97.62 117 ALA A CA 1
ATOM 920 C C . ALA A 1 117 ? -0.370 14.591 7.646 1.00 97.62 117 ALA A C 1
ATOM 922 O O . ALA A 1 117 ? -0.018 15.770 7.609 1.00 97.62 117 ALA A O 1
ATOM 923 N N . ILE A 1 118 ? -0.257 13.773 6.595 1.00 97.75 118 ILE A N 1
ATOM 924 C CA . ILE A 1 118 ? 0.283 14.183 5.294 1.00 97.75 118 ILE A CA 1
ATOM 925 C C . ILE A 1 118 ? -0.824 14.701 4.362 1.00 97.75 118 ILE A C 1
ATOM 927 O O . ILE A 1 118 ? -0.614 15.712 3.694 1.00 97.75 118 ILE A O 1
ATOM 931 N N . ALA A 1 119 ? -1.977 14.027 4.304 1.00 97.81 119 ALA A N 1
ATOM 932 C CA . ALA A 1 119 ? -3.027 14.287 3.311 1.00 97.81 119 ALA A CA 1
ATOM 933 C C . ALA A 1 119 ? -4.361 14.801 3.889 1.00 97.81 119 ALA A C 1
ATOM 935 O O . ALA A 1 119 ? -5.265 15.131 3.131 1.00 97.81 119 ALA A O 1
ATOM 936 N N . GLY A 1 120 ? -4.499 14.904 5.213 1.00 97.75 120 GLY A N 1
ATOM 937 C CA . GLY A 1 120 ? -5.747 15.303 5.867 1.00 97.75 120 GLY A CA 1
ATOM 938 C C . GLY A 1 120 ? -6.812 14.203 5.841 1.00 97.75 120 GLY A C 1
ATOM 939 O O . GLY A 1 120 ? -6.508 13.031 5.630 1.00 97.75 120 GLY A O 1
ATOM 940 N N . SER A 1 121 ? -8.072 14.566 6.099 1.00 96.88 121 SER A N 1
ATOM 941 C CA . SER A 1 121 ? -9.192 13.610 6.125 1.00 96.88 121 SER A CA 1
ATOM 942 C C . SER A 1 121 ? -9.631 13.133 4.740 1.00 96.88 121 SER A C 1
ATOM 944 O O . SER A 1 121 ? -10.217 12.060 4.649 1.00 96.88 121 SER A O 1
ATOM 946 N N . GLU A 1 122 ? -9.336 13.900 3.687 1.00 97.75 122 GLU A N 1
ATOM 947 C CA . GLU A 1 122 ? -9.754 13.609 2.304 1.00 97.75 122 GLU A CA 1
ATOM 948 C C . GLU A 1 122 ? -9.220 12.253 1.812 1.00 97.75 122 GLU A C 1
ATOM 950 O O . GLU A 1 122 ? -9.883 11.552 1.057 1.00 97.75 122 GLU A O 1
ATOM 955 N N . ILE A 1 123 ? -8.062 11.817 2.324 1.00 98.38 123 ILE A N 1
ATOM 956 C CA . ILE A 1 123 ? -7.429 10.536 1.968 1.00 98.38 123 ILE A CA 1
ATOM 957 C C . ILE A 1 123 ? -8.276 9.300 2.327 1.00 98.38 123 ILE A C 1
ATOM 959 O O . ILE A 1 123 ? -7.959 8.205 1.882 1.00 98.38 123 ILE A O 1
ATOM 963 N N . PHE A 1 124 ? -9.319 9.453 3.149 1.00 98.38 124 PHE A N 1
ATOM 964 C CA . PHE A 1 124 ? -10.199 8.362 3.578 1.00 98.38 124 PHE A CA 1
ATOM 965 C C . PHE A 1 124 ? -11.552 8.334 2.852 1.00 98.38 124 PHE A C 1
ATOM 967 O O . PHE A 1 124 ? -12.343 7.436 3.124 1.00 98.38 124 PHE A O 1
ATOM 974 N N . GLU A 1 125 ? -11.865 9.324 2.010 1.00 96.88 125 GLU A N 1
ATOM 975 C CA . GLU A 1 125 ? -13.234 9.551 1.515 1.00 96.88 125 GLU A CA 1
ATOM 976 C C . GLU A 1 125 ? -13.767 8.430 0.615 1.00 96.88 125 GLU A C 1
ATOM 978 O O . GLU A 1 125 ? -14.966 8.148 0.650 1.00 96.88 125 GLU A O 1
ATOM 983 N N . ASP A 1 126 ? -12.881 7.771 -0.132 1.00 95.38 126 ASP A N 1
ATOM 984 C CA . ASP A 1 126 ? -13.244 6.721 -1.090 1.00 95.38 126 ASP A CA 1
ATOM 985 C C . ASP A 1 126 ? -13.292 5.309 -0.475 1.00 95.38 126 ASP A C 1
ATOM 987 O O . ASP A 1 126 ? -13.752 4.366 -1.121 1.00 95.38 126 ASP A O 1
ATOM 991 N N . ASP A 1 127 ? -12.849 5.144 0.775 1.00 96.69 127 ASP A N 1
ATOM 992 C CA . ASP A 1 127 ? -12.785 3.845 1.446 1.00 96.69 127 ASP A CA 1
ATOM 993 C C . ASP A 1 127 ? -13.905 3.652 2.481 1.00 96.69 127 ASP A C 1
ATOM 995 O O . ASP A 1 127 ? -14.645 4.568 2.842 1.00 96.69 127 ASP A O 1
ATOM 999 N N . ASP A 1 128 ? -14.014 2.430 3.017 1.00 98.12 128 ASP A N 1
ATOM 1000 C CA . ASP A 1 128 ? -14.939 2.131 4.112 1.00 98.12 128 ASP A CA 1
ATOM 1001 C C . ASP A 1 128 ? -14.714 3.106 5.295 1.00 98.12 128 ASP A C 1
ATOM 1003 O O . ASP A 1 128 ? -13.608 3.151 5.860 1.00 98.12 128 ASP A O 1
ATOM 1007 N N . PRO A 1 129 ? -15.754 3.846 5.738 1.00 98.25 129 PRO A N 1
ATOM 1008 C CA . PRO A 1 129 ? -15.640 4.820 6.821 1.00 98.25 129 PRO A CA 1
ATOM 1009 C C . PRO A 1 129 ? -15.045 4.258 8.116 1.00 98.25 129 PRO A C 1
ATOM 1011 O O . PRO A 1 129 ? -14.502 5.019 8.922 1.00 98.25 129 PRO A O 1
ATOM 1014 N N . LYS A 1 130 ? -15.101 2.933 8.331 1.00 98.56 130 LYS A N 1
ATOM 1015 C CA . LYS A 1 130 ? -14.537 2.271 9.515 1.00 98.56 130 LYS A CA 1
ATOM 1016 C C . LYS A 1 130 ? -13.071 2.623 9.760 1.00 98.56 130 LYS A C 1
ATOM 1018 O O . LYS A 1 130 ? -12.667 2.670 10.917 1.00 98.56 130 LYS A O 1
ATOM 1023 N N . TYR A 1 131 ? -12.277 2.883 8.720 1.00 98.69 131 TYR A N 1
ATOM 1024 C CA . TYR A 1 131 ? -10.857 3.198 8.886 1.00 98.69 131 TYR A CA 1
ATOM 1025 C C . TYR A 1 131 ? -10.650 4.586 9.491 1.00 98.69 131 TYR A C 1
ATOM 1027 O O . TYR A 1 131 ? -9.841 4.750 10.409 1.00 98.69 131 TYR A O 1
ATOM 1035 N N . PHE A 1 132 ? -11.420 5.575 9.034 1.00 98.44 132 PHE A N 1
ATOM 1036 C CA . PHE A 1 132 ? -11.346 6.924 9.580 1.00 98.44 132 PHE A CA 1
ATOM 1037 C C . PHE A 1 132 ? -11.998 7.013 10.963 1.00 98.44 132 PHE A C 1
ATOM 1039 O O . PHE A 1 132 ? -11.443 7.637 11.866 1.00 98.44 132 PHE A O 1
ATOM 1046 N N . GLU A 1 133 ? -13.122 6.325 11.176 1.00 98.38 133 GLU A N 1
ATOM 1047 C CA . GLU A 1 133 ? -13.755 6.234 12.497 1.00 98.38 133 GLU A CA 1
ATOM 1048 C C . GLU A 1 133 ? -12.870 5.494 13.509 1.00 98.38 133 GLU A C 1
ATOM 1050 O O . GLU A 1 133 ? -12.745 5.916 14.663 1.00 98.38 133 GLU A O 1
ATOM 1055 N N . PHE A 1 134 ? -12.173 4.440 13.075 1.00 98.56 134 PHE A N 1
ATOM 1056 C CA . PHE A 1 134 ? -11.143 3.803 13.884 1.00 98.56 134 PHE A CA 1
ATOM 1057 C C . PHE A 1 134 ? -10.066 4.817 14.274 1.00 98.56 134 PHE A C 1
ATOM 1059 O O . PHE A 1 134 ? -9.768 4.933 15.461 1.00 98.56 134 PHE A O 1
ATOM 1066 N N . LEU A 1 135 ? -9.527 5.590 13.325 1.00 98.50 135 LEU A N 1
ATOM 1067 C CA . LEU A 1 135 ? -8.505 6.594 13.622 1.00 98.50 135 LEU A CA 1
ATOM 1068 C C . LEU A 1 135 ? -9.005 7.650 14.622 1.00 98.50 135 LEU A C 1
ATOM 1070 O O . LEU A 1 135 ? -8.321 7.900 15.614 1.00 98.50 135 LEU A O 1
ATOM 1074 N N . LYS A 1 136 ? -10.213 8.198 14.431 1.00 97.62 136 LYS A N 1
ATOM 1075 C CA . LYS A 1 136 ? -10.865 9.137 15.372 1.00 97.62 136 LYS A CA 1
ATOM 1076 C C . LYS A 1 136 ? -10.959 8.594 16.793 1.00 97.62 136 LYS A C 1
ATOM 1078 O O . LYS A 1 136 ? -10.862 9.352 17.747 1.00 97.62 136 LYS A O 1
ATOM 1083 N N . SER A 1 137 ? -11.126 7.282 16.955 1.00 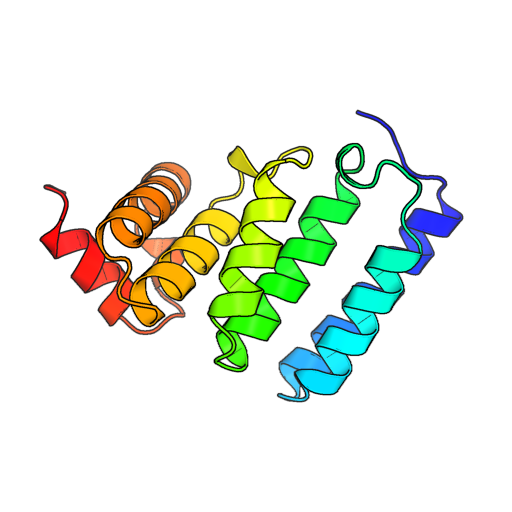97.56 137 SER A N 1
ATOM 1084 C CA . SER A 1 137 ? -11.157 6.658 18.283 1.00 97.56 137 SER A CA 1
ATOM 1085 C C . SER A 1 137 ? -9.784 6.573 18.969 1.00 97.56 137 SER A C 1
ATOM 1087 O O . SER A 1 137 ? -9.715 6.244 20.154 1.00 97.56 137 SER A O 1
ATOM 1089 N N . LYS A 1 138 ? -8.685 6.811 18.237 1.00 96.44 138 LYS A N 1
ATOM 1090 C CA . LYS A 1 138 ? -7.302 6.655 18.719 1.00 96.44 138 LYS A CA 1
ATOM 1091 C C . LYS A 1 138 ? -6.552 7.974 18.894 1.00 96.44 138 LYS A C 1
ATOM 1093 O O . LYS A 1 138 ? -5.560 7.978 19.622 1.00 96.44 138 LYS A O 1
ATOM 1098 N N . ILE A 1 139 ? -6.979 9.048 18.233 1.00 91.31 139 ILE A N 1
ATOM 1099 C CA . ILE A 1 139 ? -6.319 10.358 18.285 1.00 91.31 139 ILE A CA 1
ATOM 1100 C C . ILE A 1 139 ? -7.320 11.461 18.633 1.00 91.31 139 ILE A C 1
ATOM 1102 O O . ILE A 1 139 ? -8.469 11.413 18.205 1.00 91.31 139 ILE A O 1
ATOM 1106 N N . ASP A 1 140 ? -6.862 12.468 19.374 1.00 83.00 140 ASP A N 1
ATOM 1107 C CA . ASP A 1 140 ? -7.608 13.715 19.548 1.00 83.00 140 ASP A CA 1
ATOM 1108 C C . ASP A 1 140 ? -7.409 14.569 18.283 1.00 83.00 140 ASP A C 1
ATOM 1110 O O . ASP A 1 140 ? -6.271 14.916 17.951 1.00 83.00 140 ASP A O 1
ATOM 1114 N N . MET A 1 141 ? -8.497 14.848 17.557 1.00 71.06 141 MET A N 1
ATOM 1115 C CA . MET A 1 141 ? -8.500 15.649 16.320 1.00 71.06 141 MET A CA 1
ATOM 1116 C C . MET A 1 141 ? -8.751 17.134 16.573 1.00 71.06 141 MET A C 1
ATOM 1118 O O . MET A 1 141 ? -9.571 17.456 17.464 1.00 71.06 141 MET A O 1
#

Foldseek 3Di:
DDDDDPVLVVQLVVLQVQLVVCVVVVVLVSSLVSLVVNQVSADPPNQADVSLLVSLLSNLVSCLSVVVLVSNLVSLVSSVSHPPSLLDLSSLQSNLSSCVSVVVLVSNLVSNVSSCVRPNPVSCPVDDCCSVVSNVVVDDD

Sequence (141 aa):
MKELDKNIHDHVTILCEEGDELAEQEDLKGALAKYWEAFDHLPEPQTLWEATTWVLTAIGDANFSGGDYKAGVDNLSYAMHCPKAIGNPFIHLRLGQCQLEQGNEKRAAEELTRAYAIAGSEIFEDDDPKYFEFLKSKIDM

Organism: NCBI:txid2803949

pLDDT: mean 96.68, std 5.42, range [61.41, 98.94]

Secondary structure (DSSP, 8-state):
-PPPPHHHHHHHHHHHHHHHHHHHTT-HHHHHHHHHHHHHTSPSSGGG-HHHHHHHHHHHHHHHHTT-HHHHHHHHHHHTTSTTGGG-HHHHHHHHHHHHHTT-HHHHHHHHHHHHHHH-GGGGTTS-THHHHHHHTTS--

InterPro domains:
  IPR011990 Tetratricopeptide-like helical domain superfamily [G3DSA:1.25.40.10] (5-130)
  IPR011990 Tetratricopeptide-like helical domain superfamily [SSF48452] (7-118)